Protein AF-A0A0F8ZGN7-F1 (afdb_monomer)

Secondary structure (DSSP, 8-state):
---HHHHIIIIIS---TT-TTS--SS-GGG--TTT-HHHHHHHHHHHHHS-HHHHHHHHHHHHHHHHHHHTT-S----TTTT--HHHHHHHHHHHH--

Foldseek 3Di:
DDDLLLLCCCQQVVQDPPNQPPPDPDHPVGRDLQQDVVNLVVSVVSLVVDDPQLVVQLVVQLVVVVCVVPPPDPPDDDSVVPPRSNSSSVSSSVSRDD

Nearest PDB structures (foldseek):
  8bqs-assembly1_CH  TM=3.992E-01  e=8.306E+00  Tetrahymena thermophila SB210

Mean predicted aligned error: 7.77 Å

Solvent-accessible surface area (backbone atoms only — not comparable to full-atom values): 5760 Å² total; per-residue (Å²): 131,81,56,67,49,58,45,31,39,40,60,55,68,61,44,55,99,75,50,84,85,61,97,54,101,63,53,80,94,70,60,40,22,54,79,33,55,72,49,18,48,52,51,56,60,48,41,73,72,46,60,70,69,38,36,52,46,23,54,51,41,46,51,48,54,52,38,73,76,60,52,91,60,88,80,72,71,59,81,78,81,68,70,47,20,42,54,49,38,51,23,45,32,64,32,48,57,132

Sequence (98 aa):
MDDLNERAALEVMGWSEDYKGKRHRVSQEDWDPLHNIAHAWLLVEEMRKKPRIKRHKFDQLLRTTYIAQNGDSPFYESFTTWLHPAAICRAAVSACEK

Radius of gyration: 13.96 Å; Cα contacts (8 Å, |Δi|>4): 94; chains: 1; bounding box: 33×30×38 Å

pLDDT: mean 78.83, std 16.08, range [44.03, 95.38]

InterPro domains:
  IPR028985 Bacillus phage protein-like [G3DSA:3.30.2120.10] (1-98)
  IPR041270 Phage ABA sandwich domain [PF18066] (9-93)

Structure (mmCIF, N/CA/C/O backbone):
data_AF-A0A0F8ZGN7-F1
#
_entry.id   AF-A0A0F8ZGN7-F1
#
loop_
_atom_site.group_PDB
_atom_site.id
_atom_site.type_symbol
_atom_site.label_atom_id
_atom_site.label_alt_id
_atom_site.label_comp_id
_atom_site.label_asym_id
_atom_site.label_entity_id
_atom_site.label_seq_id
_atom_site.pdbx_PDB_ins_code
_atom_site.Cartn_x
_atom_site.Cartn_y
_atom_site.Cartn_z
_atom_site.occupancy
_atom_site.B_iso_or_equiv
_atom_site.auth_seq_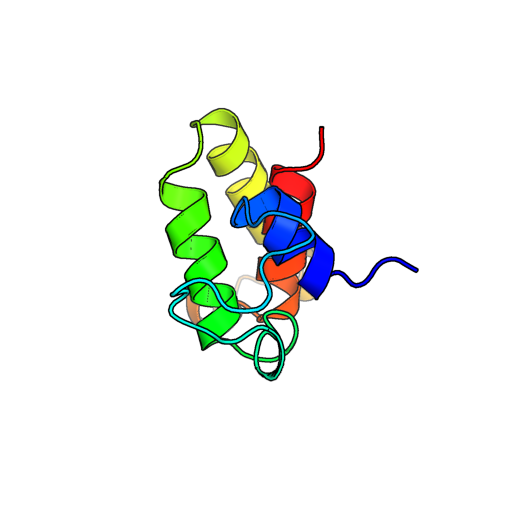id
_atom_site.auth_comp_id
_atom_site.auth_asym_id
_atom_site.auth_atom_id
_atom_site.pdbx_PDB_model_num
ATOM 1 N N . MET A 1 1 ? 8.553 -15.063 6.233 1.00 44.03 1 MET A N 1
ATOM 2 C CA . MET A 1 1 ? 8.448 -13.957 5.263 1.00 44.03 1 MET A CA 1
ATOM 3 C C . MET A 1 1 ? 6.976 -13.616 5.283 1.00 44.03 1 MET A C 1
ATOM 5 O O . MET A 1 1 ? 6.204 -14.444 4.824 1.00 44.03 1 MET A O 1
ATOM 9 N N . ASP A 1 2 ? 6.600 -12.548 5.984 1.00 55.25 2 ASP A N 1
ATOM 10 C CA . ASP A 1 2 ? 5.189 -12.237 6.246 1.00 55.25 2 ASP A CA 1
ATOM 11 C C . ASP A 1 2 ? 4.450 -12.030 4.924 1.00 55.25 2 ASP A C 1
ATOM 13 O O . ASP A 1 2 ? 4.976 -11.377 4.015 1.00 55.25 2 ASP A O 1
ATOM 17 N N . ASP A 1 3 ? 3.266 -12.629 4.803 1.00 84.31 3 ASP A N 1
ATOM 18 C CA . ASP A 1 3 ? 2.480 -12.569 3.579 1.00 84.31 3 ASP A CA 1
ATOM 19 C C . ASP A 1 3 ? 2.050 -11.114 3.331 1.00 84.31 3 ASP A C 1
ATOM 21 O O . ASP A 1 3 ? 1.329 -10.496 4.115 1.00 84.31 3 ASP A O 1
ATOM 25 N N . LEU A 1 4 ? 2.532 -10.528 2.234 1.00 88.62 4 LEU A N 1
ATOM 26 C CA . LEU A 1 4 ? 2.219 -9.155 1.828 1.00 88.62 4 LEU A CA 1
ATOM 27 C C . LEU A 1 4 ? 0.703 -8.939 1.677 1.00 88.62 4 LEU A C 1
ATOM 29 O O . LEU A 1 4 ? 0.227 -7.832 1.936 1.00 88.62 4 LEU A O 1
ATOM 33 N N . ASN A 1 5 ? -0.049 -9.984 1.313 1.00 89.44 5 ASN A N 1
ATOM 34 C CA . ASN A 1 5 ? -1.509 -9.944 1.255 1.00 89.44 5 ASN A CA 1
ATOM 35 C C . ASN A 1 5 ? -2.117 -9.785 2.657 1.00 89.44 5 ASN A C 1
ATOM 37 O O . ASN A 1 5 ? -3.004 -8.950 2.855 1.00 89.44 5 ASN A O 1
ATOM 41 N N . GLU A 1 6 ? -1.611 -10.530 3.641 1.00 87.81 6 GLU A N 1
ATOM 42 C CA . GLU A 1 6 ? -2.033 -10.437 5.042 1.00 87.81 6 GLU A CA 1
ATOM 43 C C . GLU A 1 6 ? -1.718 -9.055 5.620 1.00 87.81 6 GLU A C 1
ATOM 45 O O . GLU A 1 6 ? -2.586 -8.392 6.189 1.00 87.81 6 GLU A O 1
ATOM 50 N N . ARG A 1 7 ? -0.509 -8.547 5.370 1.00 90.56 7 ARG A N 1
ATOM 51 C CA . ARG A 1 7 ? -0.121 -7.193 5.781 1.00 90.56 7 ARG A CA 1
ATOM 52 C C . ARG A 1 7 ? -0.999 -6.118 5.150 1.00 90.56 7 ARG A C 1
ATOM 54 O O . ARG A 1 7 ? -1.377 -5.160 5.820 1.00 90.56 7 ARG A O 1
ATOM 61 N N . ALA A 1 8 ? -1.380 -6.273 3.883 1.00 91.56 8 ALA A N 1
ATOM 62 C CA . ALA A 1 8 ? -2.305 -5.353 3.229 1.00 91.56 8 ALA A CA 1
ATOM 63 C C . ALA A 1 8 ? -3.694 -5.360 3.895 1.00 91.56 8 ALA A C 1
ATOM 65 O O . ALA A 1 8 ? -4.284 -4.295 4.099 1.00 91.56 8 ALA A O 1
ATOM 66 N N . ALA A 1 9 ? -4.196 -6.528 4.299 1.00 89.44 9 ALA A N 1
ATOM 67 C CA . ALA A 1 9 ? -5.448 -6.636 5.044 1.00 89.44 9 ALA A CA 1
ATOM 68 C 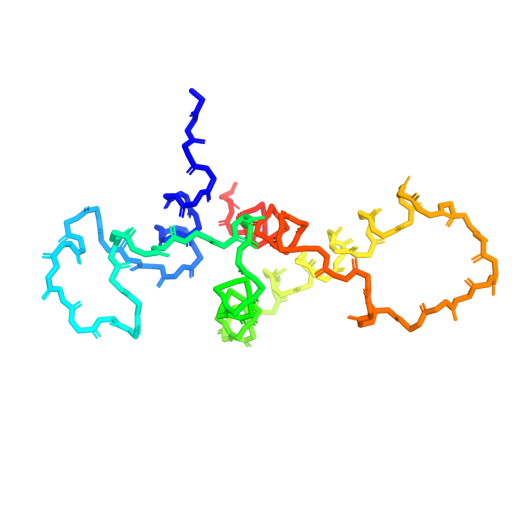C . ALA A 1 9 ? -5.370 -5.928 6.412 1.00 89.44 9 ALA A C 1
ATOM 70 O O . ALA A 1 9 ? -6.243 -5.128 6.756 1.00 89.44 9 ALA A O 1
ATOM 71 N N . LEU A 1 10 ? -4.306 -6.161 7.178 1.00 88.56 10 LEU A N 1
ATOM 72 C CA . LEU A 1 10 ? -4.168 -5.608 8.527 1.00 88.56 10 LEU A CA 1
ATOM 73 C C . LEU A 1 10 ? -3.826 -4.109 8.513 1.00 88.56 10 LEU A C 1
ATOM 75 O O . LEU A 1 10 ? -4.506 -3.294 9.137 1.00 88.56 10 LEU A O 1
ATOM 79 N N . GLU A 1 11 ? -2.783 -3.716 7.784 1.00 91.12 11 GLU A N 1
ATOM 80 C CA . GLU A 1 11 ? -2.183 -2.380 7.884 1.00 91.12 11 GLU A CA 1
ATOM 81 C C . GLU A 1 11 ? -2.885 -1.339 7.005 1.00 91.12 11 GLU A C 1
ATOM 83 O O . GLU A 1 11 ? -2.987 -0.164 7.380 1.00 91.12 11 GLU A O 1
ATOM 88 N N . VAL A 1 12 ? -3.377 -1.758 5.835 1.00 92.06 12 VAL A N 1
ATOM 89 C CA . VAL A 1 12 ? -4.045 -0.861 4.883 1.00 92.06 12 VAL A CA 1
ATOM 90 C C . VAL A 1 12 ? -5.548 -0.906 5.098 1.00 92.06 12 VAL A C 1
ATOM 92 O O . VAL A 1 12 ? -6.158 0.138 5.346 1.00 92.06 12 VAL A O 1
ATOM 95 N N . MET A 1 13 ? -6.149 -2.097 5.063 1.00 89.50 13 MET A N 1
ATOM 96 C CA . MET A 1 13 ? -7.601 -2.241 5.197 1.00 89.50 13 MET A CA 1
ATOM 97 C C . MET A 1 13 ? -8.088 -2.113 6.646 1.00 89.50 13 MET A C 1
ATOM 99 O O . MET A 1 13 ? -9.265 -1.826 6.865 1.00 89.50 13 MET A O 1
ATOM 103 N N . GLY A 1 14 ? -7.196 -2.255 7.634 1.00 86.69 14 GLY A N 1
ATOM 104 C CA . GLY A 1 14 ? -7.553 -2.174 9.052 1.00 86.69 14 GLY A CA 1
ATOM 105 C C . GLY A 1 14 ? -8.398 -3.358 9.518 1.00 86.69 14 GLY A C 1
ATOM 106 O O . GLY A 1 14 ? -9.204 -3.210 10.438 1.00 86.69 14 GLY A O 1
ATOM 107 N N . TRP A 1 15 ? -8.287 -4.505 8.846 1.00 86.06 15 TRP A N 1
ATOM 108 C CA . TRP A 1 15 ? -8.979 -5.722 9.251 1.00 86.06 15 TRP A CA 1
ATOM 109 C C . TRP A 1 15 ? -8.346 -6.254 10.546 1.00 86.06 15 TRP A C 1
ATOM 111 O O . TRP A 1 15 ? -7.144 -6.122 10.758 1.00 86.06 15 TRP A O 1
ATOM 121 N N . SER A 1 16 ? -9.158 -6.789 11.459 1.00 73.56 16 SER A N 1
ATOM 122 C CA . SER A 1 16 ? -8.650 -7.438 12.680 1.00 73.56 16 SER A CA 1
ATOM 123 C C . SER A 1 16 ? -7.968 -8.748 12.320 1.00 73.56 16 SER A C 1
ATOM 125 O O . SER A 1 16 ? -8.472 -9.384 11.415 1.00 73.56 16 SER A O 1
ATOM 127 N N . GLU A 1 17 ? -6.972 -9.234 13.063 1.00 65.62 17 GLU A N 1
ATOM 128 C CA . GLU A 1 17 ? -6.370 -10.568 12.829 1.00 65.62 17 GLU A CA 1
ATOM 129 C C . GLU A 1 17 ? -7.426 -11.698 12.730 1.00 65.62 17 GLU A C 1
ATOM 131 O O . GLU A 1 17 ? -7.300 -12.599 11.906 1.00 65.62 17 GLU A O 1
ATOM 136 N N . ASP A 1 18 ? -8.553 -11.555 13.442 1.00 60.25 18 ASP A N 1
ATOM 137 C CA . ASP A 1 18 ? -9.724 -12.447 13.394 1.00 60.25 18 ASP A CA 1
ATOM 138 C C . ASP A 1 18 ? -10.795 -12.068 12.341 1.00 60.25 18 ASP A C 1
ATOM 140 O O . ASP A 1 18 ? -11.987 -12.309 12.536 1.00 60.25 18 ASP A O 1
ATOM 144 N N . TYR A 1 19 ? -10.445 -11.441 11.211 1.00 62.62 19 TYR A N 1
ATOM 145 C CA . TYR A 1 19 ? -11.439 -10.980 10.217 1.00 62.62 19 TYR A CA 1
ATOM 146 C C . TYR A 1 19 ? -12.190 -12.103 9.469 1.00 62.62 19 TYR A C 1
ATOM 148 O O . TYR A 1 19 ? -13.051 -11.817 8.627 1.00 62.62 19 TYR A O 1
ATOM 156 N N . LYS A 1 20 ? -11.934 -13.372 9.819 1.00 48.25 20 LYS A N 1
ATOM 157 C CA . LYS A 1 20 ? -12.682 -14.558 9.385 1.00 48.25 20 LYS A CA 1
ATOM 158 C C . LYS A 1 20 ? -14.175 -14.399 9.694 1.00 48.25 20 LYS A C 1
ATOM 160 O O . LYS A 1 20 ? -14.628 -14.599 10.816 1.00 48.25 20 LYS A O 1
ATOM 165 N N . GLY A 1 21 ? -14.957 -14.044 8.675 1.00 47.16 21 GLY A N 1
ATOM 166 C CA . GLY A 1 21 ? -16.422 -14.105 8.713 1.00 47.16 21 GLY A CA 1
ATOM 167 C C . GLY A 1 21 ? -17.168 -12.781 8.907 1.00 47.16 21 GLY A C 1
ATOM 168 O O . GLY A 1 21 ? -18.400 -12.792 8.932 1.00 47.16 21 GLY A O 1
ATOM 169 N N . LYS A 1 22 ? -16.495 -11.626 8.995 1.00 47.19 22 LYS A N 1
ATOM 170 C CA . LYS A 1 22 ? -17.197 -10.328 8.926 1.00 47.19 22 LYS A CA 1
ATOM 171 C C . LYS A 1 22 ? -17.410 -9.919 7.468 1.00 47.19 22 LYS A C 1
ATOM 173 O O . LYS A 1 22 ? -16.581 -10.208 6.616 1.00 47.19 22 LYS A O 1
ATOM 178 N N . ARG A 1 23 ? -18.550 -9.269 7.186 1.00 49.38 23 ARG A N 1
ATOM 179 C CA . ARG A 1 23 ? -19.006 -8.800 5.859 1.00 49.38 23 ARG A CA 1
ATOM 180 C C . ARG A 1 23 ? -18.010 -7.825 5.210 1.00 49.38 23 ARG A C 1
ATOM 182 O O . ARG A 1 23 ? -18.253 -6.621 5.158 1.00 49.38 23 ARG A O 1
ATOM 189 N N . HIS A 1 24 ? -16.903 -8.340 4.705 1.00 57.78 24 HIS A N 1
ATOM 190 C CA . HIS A 1 24 ? -15.998 -7.633 3.816 1.00 57.78 24 HIS A CA 1
ATOM 191 C C . HIS A 1 24 ? -16.379 -7.977 2.373 1.00 57.78 24 HIS A C 1
ATOM 193 O O . HIS A 1 24 ? -16.899 -9.055 2.096 1.00 57.78 24 HIS A O 1
ATOM 199 N N . ARG A 1 25 ? -16.184 -7.032 1.445 1.00 57.72 25 ARG A N 1
ATOM 200 C CA . ARG A 1 25 ? -16.522 -7.213 0.018 1.00 57.72 25 ARG A CA 1
ATOM 201 C C . ARG A 1 25 ? -15.782 -8.388 -0.639 1.00 57.72 25 ARG A C 1
ATOM 203 O O . ARG A 1 25 ? -16.207 -8.824 -1.700 1.00 57.72 25 ARG A O 1
ATOM 210 N N . VAL A 1 26 ? -14.699 -8.856 -0.024 1.00 60.38 26 VAL A N 1
ATOM 211 C CA . VAL A 1 26 ? -13.856 -9.965 -0.473 1.00 60.38 26 VAL A CA 1
ATOM 212 C C . VAL A 1 26 ? -13.652 -10.893 0.723 1.00 60.38 26 VAL A C 1
ATOM 214 O O . VAL A 1 26 ? -13.402 -10.407 1.830 1.00 60.38 26 VAL A O 1
ATOM 217 N N . SER A 1 27 ? -13.821 -12.200 0.519 1.00 64.06 27 SER A N 1
ATOM 218 C CA . SER A 1 27 ? -13.546 -13.208 1.546 1.00 64.06 27 SER A CA 1
ATOM 219 C C . SER A 1 27 ? -12.029 -13.335 1.764 1.00 64.06 27 SER A C 1
ATOM 221 O O . SER A 1 27 ? -11.249 -13.026 0.865 1.00 64.06 27 SER A O 1
ATOM 223 N N . GLN A 1 28 ? -11.583 -13.786 2.942 1.00 61.66 28 GLN A N 1
ATOM 224 C CA . GLN A 1 28 ? -10.152 -14.028 3.184 1.00 61.66 28 GLN A CA 1
ATOM 225 C C . GLN A 1 28 ? -9.571 -15.080 2.228 1.00 61.66 28 GLN A C 1
ATOM 227 O O . GLN A 1 28 ? -8.421 -14.955 1.825 1.00 61.66 28 GLN A O 1
ATOM 232 N N . GLU A 1 29 ? -10.363 -16.090 1.862 1.00 63.91 29 GLU A N 1
ATOM 233 C CA . GLU A 1 29 ? -9.942 -17.174 0.963 1.00 63.91 29 GLU A CA 1
ATOM 234 C C . GLU A 1 29 ? -9.669 -16.668 -0.462 1.00 63.91 29 GLU A C 1
ATOM 236 O O . GLU A 1 29 ? -8.859 -17.257 -1.172 1.00 63.91 29 GLU A O 1
ATOM 241 N N . ASP A 1 30 ? -10.268 -15.534 -0.839 1.00 77.81 30 ASP A N 1
ATOM 242 C CA . ASP A 1 30 ? -10.093 -14.906 -2.149 1.00 77.81 30 ASP A CA 1
ATOM 243 C C . ASP A 1 30 ? -9.122 -13.711 -2.126 1.00 77.81 30 ASP A C 1
ATOM 245 O O . ASP A 1 30 ? -8.774 -13.172 -3.179 1.00 77.81 30 ASP A O 1
ATOM 249 N N . TRP A 1 31 ? -8.699 -13.235 -0.950 1.00 87.25 31 TRP A N 1
ATOM 250 C CA . TRP A 1 31 ? -7.927 -11.997 -0.831 1.00 87.25 31 TRP A CA 1
ATOM 251 C C . TRP A 1 31 ? -6.492 -12.149 -1.350 1.00 87.25 31 TRP A C 1
ATOM 253 O O . TRP A 1 31 ? -5.587 -12.593 -0.649 1.00 87.25 31 TRP A O 1
ATOM 263 N N . ASP A 1 32 ? -6.289 -11.708 -2.589 1.00 90.00 32 ASP A N 1
ATOM 264 C CA . ASP A 1 32 ? -4.985 -11.749 -3.260 1.00 90.00 32 ASP A CA 1
ATOM 265 C C . ASP A 1 32 ? -4.645 -10.455 -4.034 1.00 90.00 32 ASP A C 1
ATOM 267 O O . ASP A 1 32 ? -4.657 -10.435 -5.267 1.00 90.00 32 ASP A O 1
ATOM 271 N N . PRO A 1 33 ? -4.372 -9.326 -3.355 1.00 90.38 33 PRO A N 1
ATOM 272 C CA . PRO A 1 33 ? -4.001 -8.062 -4.000 1.00 90.38 33 PRO A CA 1
ATOM 273 C C . PRO A 1 33 ? -2.641 -8.091 -4.715 1.00 90.38 33 PRO A C 1
ATOM 275 O O . PRO A 1 33 ? -2.360 -7.187 -5.502 1.00 90.38 33 PRO A O 1
ATOM 278 N N . LEU A 1 34 ? -1.789 -9.092 -4.476 1.00 90.25 34 LEU A N 1
ATOM 279 C CA . LEU A 1 34 ? -0.518 -9.241 -5.192 1.00 90.25 34 LEU A CA 1
ATOM 280 C C . LEU A 1 34 ? -0.698 -9.660 -6.656 1.00 90.25 34 LEU A C 1
ATOM 282 O O . LEU A 1 34 ? 0.105 -9.241 -7.498 1.00 90.25 34 LEU A O 1
ATOM 286 N N . HIS A 1 35 ? -1.741 -10.435 -6.964 1.00 88.94 35 HIS A N 1
ATOM 287 C CA . HIS A 1 35 ? -1.981 -10.967 -8.311 1.00 88.94 35 HIS A CA 1
ATOM 288 C C . HIS A 1 35 ? -3.329 -10.535 -8.903 1.00 88.94 35 HIS A C 1
ATOM 290 O O . HIS A 1 35 ? -3.476 -10.501 -10.124 1.00 88.94 35 HIS A O 1
ATOM 296 N N . ASN A 1 36 ? -4.301 -10.139 -8.076 1.00 89.00 36 ASN A N 1
ATOM 297 C CA . ASN A 1 36 ? -5.613 -9.691 -8.529 1.00 89.00 36 ASN A CA 1
ATOM 298 C C . ASN A 1 36 ? -5.717 -8.158 -8.537 1.00 89.00 36 ASN A C 1
ATOM 300 O O . ASN A 1 36 ? -5.738 -7.496 -7.495 1.00 89.00 36 ASN A O 1
ATOM 304 N N . ILE A 1 37 ? -5.853 -7.584 -9.735 1.00 88.62 37 ILE A N 1
ATOM 305 C CA . ILE A 1 37 ? -5.950 -6.132 -9.927 1.00 88.62 37 ILE A CA 1
ATOM 306 C C . ILE A 1 37 ? -7.178 -5.516 -9.247 1.00 88.62 37 ILE A C 1
ATOM 308 O O . ILE A 1 37 ? -7.091 -4.398 -8.748 1.00 88.62 37 ILE A O 1
ATOM 312 N N . ALA A 1 38 ? -8.304 -6.231 -9.164 1.00 88.62 38 ALA A N 1
ATOM 313 C CA . ALA A 1 38 ? -9.497 -5.727 -8.489 1.00 88.62 38 ALA A CA 1
ATOM 314 C C . ALA A 1 38 ? -9.251 -5.568 -6.980 1.00 88.62 38 ALA A C 1
ATOM 316 O O . ALA A 1 38 ? -9.652 -4.568 -6.387 1.00 88.62 38 ALA A O 1
ATOM 317 N N . HIS A 1 39 ? -8.526 -6.508 -6.370 1.00 90.56 39 HIS A N 1
ATOM 318 C CA . HIS A 1 39 ? -8.146 -6.439 -4.958 1.00 90.56 39 HIS A CA 1
ATOM 319 C C . HIS A 1 39 ? -7.106 -5.345 -4.705 1.00 90.56 39 HIS A C 1
ATOM 321 O O . HIS A 1 39 ? -7.233 -4.583 -3.748 1.00 90.56 39 HIS A O 1
ATOM 327 N N . ALA A 1 40 ? -6.138 -5.184 -5.609 1.00 91.06 40 ALA 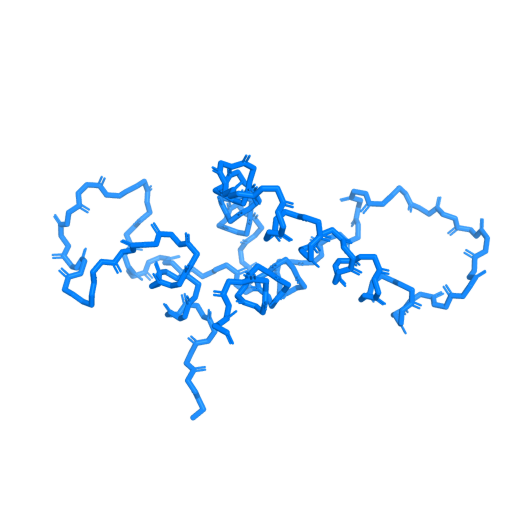A N 1
ATOM 328 C CA . ALA A 1 40 ? -5.207 -4.063 -5.555 1.00 91.06 40 ALA A CA 1
ATOM 329 C C . ALA A 1 40 ? -5.923 -2.703 -5.664 1.00 91.06 40 ALA A C 1
ATOM 331 O O . ALA A 1 40 ? -5.595 -1.772 -4.930 1.00 91.06 40 ALA A O 1
ATOM 332 N N . TRP A 1 41 ? -6.950 -2.577 -6.511 1.00 90.69 41 TRP A N 1
ATOM 333 C CA . TRP A 1 41 ? -7.747 -1.348 -6.598 1.00 90.69 41 TRP A CA 1
ATOM 334 C C . TRP A 1 41 ? -8.481 -1.013 -5.298 1.00 90.69 41 TRP A C 1
ATOM 336 O O . TRP A 1 41 ? -8.570 0.167 -4.956 1.00 90.69 41 TRP A O 1
ATOM 346 N N . LEU A 1 42 ? -8.926 -2.011 -4.528 1.00 91.62 42 LEU A N 1
ATOM 347 C CA . LEU A 1 42 ? -9.493 -1.770 -3.195 1.00 91.62 42 LEU A CA 1
ATOM 348 C C . LEU A 1 42 ? -8.473 -1.106 -2.257 1.00 91.62 42 LEU A C 1
ATOM 350 O O . LEU A 1 42 ? -8.842 -0.212 -1.496 1.00 91.62 42 LEU A O 1
ATOM 354 N N . LEU A 1 43 ? -7.187 -1.463 -2.358 1.00 92.38 43 LEU A N 1
ATOM 355 C CA . LEU A 1 43 ? -6.123 -0.786 -1.608 1.00 92.38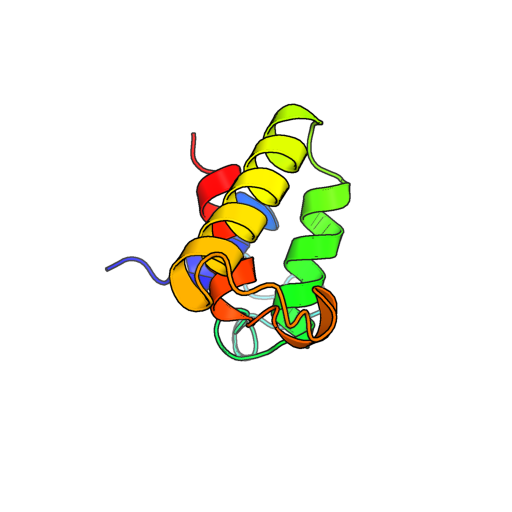 43 LEU A CA 1
ATOM 356 C C . LEU A 1 43 ? -5.975 0.674 -2.034 1.00 92.38 43 LEU A C 1
ATOM 358 O O . LEU A 1 43 ? -5.835 1.546 -1.180 1.00 92.38 43 LEU A O 1
ATOM 362 N N . VAL A 1 44 ? -6.055 0.970 -3.334 1.00 91.94 44 VAL A N 1
ATOM 363 C CA . VAL A 1 44 ? -6.012 2.355 -3.834 1.00 91.94 44 VAL A CA 1
ATOM 364 C C . VAL A 1 44 ? -7.184 3.169 -3.284 1.00 91.94 44 VAL A C 1
ATOM 366 O O . VAL A 1 44 ? -6.996 4.294 -2.814 1.00 91.94 44 VAL A O 1
ATOM 369 N N . GLU A 1 45 ? -8.397 2.613 -3.320 1.00 92.25 45 GLU A N 1
ATOM 370 C CA . GLU A 1 45 ? -9.584 3.261 -2.758 1.00 92.25 45 GLU A CA 1
ATOM 371 C C . GLU A 1 45 ? -9.438 3.523 -1.2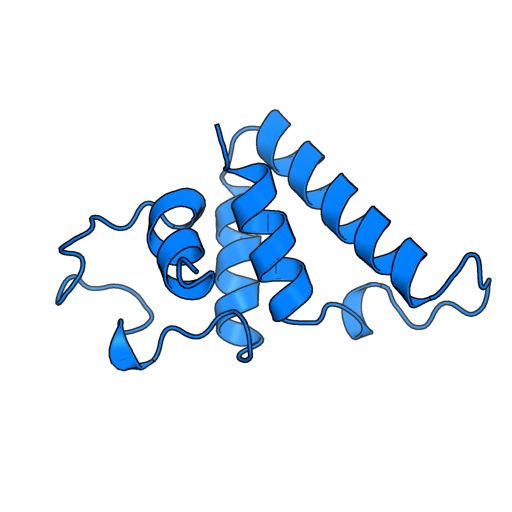60 1.00 92.25 45 GLU A C 1
ATOM 373 O 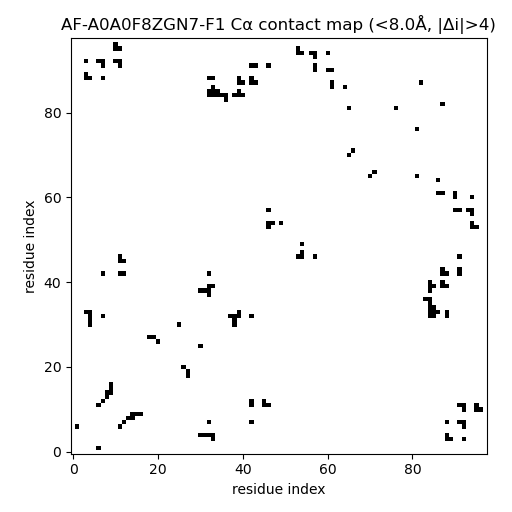O . GLU A 1 45 ? -9.798 4.600 -0.779 1.00 92.25 45 GLU A O 1
ATOM 378 N N . GLU A 1 46 ? -8.880 2.570 -0.520 1.00 93.94 46 GLU A N 1
ATOM 379 C CA . GLU A 1 46 ? -8.682 2.714 0.915 1.00 93.94 46 GLU A CA 1
ATOM 380 C C . GLU A 1 46 ? -7.586 3.735 1.241 1.00 93.94 46 GLU A C 1
ATOM 382 O O . GLU A 1 46 ? -7.767 4.587 2.115 1.00 93.94 46 GLU A O 1
ATOM 387 N N . MET A 1 47 ? -6.495 3.752 0.471 1.00 93.94 47 MET A N 1
ATOM 388 C CA . MET A 1 47 ? -5.446 4.764 0.581 1.00 93.94 47 MET A CA 1
ATOM 389 C C . MET A 1 47 ? -5.997 6.178 0.387 1.00 93.94 47 MET A C 1
A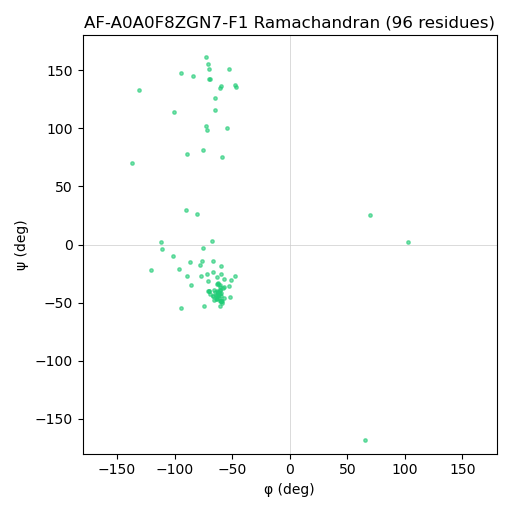TOM 391 O O . MET A 1 47 ? -5.606 7.079 1.129 1.00 93.94 47 MET A O 1
ATOM 395 N N . ARG A 1 48 ? -6.972 6.394 -0.510 1.00 91.69 48 ARG A N 1
ATOM 396 C CA . ARG A 1 48 ? -7.616 7.714 -0.703 1.00 91.69 48 ARG A CA 1
ATOM 397 C C . ARG A 1 48 ? -8.303 8.251 0.555 1.00 91.69 48 ARG A C 1
ATOM 399 O O . ARG A 1 48 ? -8.413 9.473 0.688 1.00 91.69 48 ARG A O 1
ATOM 406 N N . LYS A 1 49 ? -8.716 7.368 1.470 1.00 92.62 49 LYS A N 1
ATOM 407 C CA . LYS A 1 49 ? -9.341 7.714 2.756 1.00 92.62 49 LYS A CA 1
ATOM 408 C C . LYS A 1 49 ? -8.317 7.963 3.869 1.00 92.62 49 LYS A C 1
ATOM 410 O O . LYS A 1 49 ? -8.667 8.535 4.898 1.00 92.62 49 LYS A O 1
ATOM 415 N N . LYS A 1 50 ? -7.053 7.556 3.692 1.00 92.44 50 LYS A N 1
ATOM 416 C CA . LYS A 1 50 ? -5.995 7.727 4.702 1.00 92.44 50 LYS A CA 1
ATOM 417 C C . LYS A 1 50 ? -5.542 9.196 4.829 1.00 92.44 50 LYS A C 1
ATOM 419 O O . LYS A 1 50 ? -5.730 10.001 3.908 1.00 92.44 50 LYS A O 1
ATOM 424 N N . PRO A 1 51 ? -4.882 9.566 5.948 1.00 95.38 51 PRO A N 1
ATOM 425 C CA . PRO A 1 51 ? -4.306 10.897 6.126 1.00 95.38 51 PRO A CA 1
ATOM 426 C C . PRO A 1 51 ? -3.391 11.313 4.968 1.00 95.38 51 PRO A C 1
ATOM 428 O O . PRO A 1 51 ? -2.735 10.480 4.338 1.00 95.38 51 PRO A O 1
ATOM 431 N N . ARG A 1 52 ? -3.307 12.626 4.707 1.00 93.19 52 ARG A N 1
ATOM 432 C CA . ARG A 1 52 ? -2.549 13.194 3.573 1.00 93.19 52 ARG A CA 1
ATOM 433 C C . ARG A 1 52 ? -1.093 12.716 3.519 1.00 93.19 52 ARG A C 1
ATOM 435 O O . ARG A 1 52 ? -0.595 12.477 2.428 1.00 93.19 52 ARG A O 1
ATOM 442 N N . ILE A 1 53 ? -0.446 12.529 4.671 1.00 94.19 53 ILE A N 1
ATOM 443 C CA . ILE A 1 53 ? 0.945 12.062 4.741 1.00 94.19 53 ILE A CA 1
ATOM 444 C C . ILE A 1 53 ? 1.123 10.642 4.180 1.00 94.19 53 ILE A C 1
ATOM 446 O O . ILE A 1 53 ? 2.026 10.414 3.381 1.00 94.19 53 ILE A O 1
ATOM 450 N N . LYS A 1 54 ? 0.213 9.713 4.507 1.00 92.69 54 LYS A N 1
ATOM 451 C CA . LYS A 1 54 ? 0.251 8.332 3.999 1.00 92.69 54 LYS A CA 1
ATOM 452 C C . LYS A 1 54 ? -0.075 8.279 2.508 1.00 92.69 54 LYS A C 1
ATOM 454 O O . LYS A 1 54 ? 0.592 7.571 1.766 1.00 92.69 54 LYS A O 1
ATOM 459 N N . ARG A 1 55 ? -1.047 9.083 2.057 1.00 92.31 55 ARG A N 1
ATOM 460 C CA . ARG A 1 55 ? -1.366 9.233 0.625 1.00 92.31 55 ARG A CA 1
ATOM 461 C C . ARG A 1 55 ? -0.171 9.726 -0.178 1.00 92.31 55 ARG A C 1
ATOM 463 O O . ARG A 1 55 ? 0.194 9.109 -1.166 1.00 92.31 55 ARG A O 1
ATOM 470 N N . HIS A 1 56 ? 0.484 10.783 0.297 1.00 91.56 56 HIS A N 1
ATOM 471 C CA . HIS A 1 56 ? 1.653 11.325 -0.385 1.00 91.56 56 HIS A CA 1
ATOM 472 C C . HIS A 1 56 ? 2.802 10.311 -0.460 1.00 91.56 56 HIS A C 1
ATOM 474 O O . HIS A 1 56 ? 3.405 10.152 -1.518 1.00 91.56 56 HIS A O 1
ATOM 480 N N . LYS A 1 57 ? 3.069 9.587 0.638 1.00 92.62 57 LYS A N 1
ATOM 481 C CA . LYS A 1 57 ? 4.073 8.513 0.670 1.00 92.62 57 LYS A CA 1
ATOM 482 C C . LYS A 1 57 ? 3.741 7.406 -0.338 1.00 92.62 57 LYS A C 1
ATOM 484 O O . LYS A 1 57 ? 4.618 6.974 -1.075 1.00 92.62 57 LYS A O 1
ATOM 489 N N . PHE A 1 58 ? 2.478 6.991 -0.415 1.00 93.31 58 PHE A N 1
ATOM 490 C CA . PHE A 1 58 ? 2.008 6.003 -1.389 1.00 93.31 58 PHE A CA 1
ATOM 491 C C . PHE A 1 58 ? 2.223 6.447 -2.841 1.00 93.31 58 PHE A C 1
ATOM 493 O O . PHE A 1 58 ? 2.807 5.699 -3.623 1.00 93.31 58 PHE A O 1
ATOM 500 N N . ASP A 1 59 ? 1.837 7.678 -3.184 1.00 89.50 59 ASP A N 1
ATOM 501 C CA . ASP A 1 59 ? 2.011 8.219 -4.538 1.00 89.50 59 ASP A CA 1
ATOM 502 C C . ASP A 1 59 ? 3.497 8.303 -4.931 1.00 89.50 59 ASP A C 1
ATOM 504 O O . ASP A 1 59 ? 3.875 7.968 -6.056 1.00 89.50 59 ASP A O 1
ATOM 508 N N . GLN A 1 60 ? 4.362 8.711 -3.993 1.00 88.44 60 GLN A N 1
ATOM 509 C CA . GLN A 1 60 ? 5.812 8.730 -4.200 1.00 88.44 60 GLN A CA 1
ATOM 510 C C . GLN A 1 60 ? 6.374 7.326 -4.454 1.00 88.44 60 GLN A C 1
ATOM 512 O O . GLN A 1 60 ? 7.191 7.150 -5.360 1.00 88.44 60 GLN A O 1
ATOM 517 N N . LEU A 1 61 ? 5.934 6.330 -3.679 1.00 89.31 61 LEU A N 1
ATOM 518 C CA . LEU A 1 61 ? 6.375 4.943 -3.827 1.00 89.31 61 LEU A CA 1
ATOM 519 C C . LEU A 1 61 ? 5.952 4.368 -5.180 1.00 89.31 61 LEU A C 1
ATOM 521 O O . LEU A 1 61 ? 6.802 3.845 -5.895 1.00 89.31 61 LEU A O 1
ATOM 525 N N . LEU A 1 62 ? 4.690 4.553 -5.583 1.00 87.12 62 LEU A N 1
ATOM 526 C CA . LEU A 1 62 ? 4.209 4.135 -6.904 1.00 87.12 62 LEU A CA 1
ATOM 527 C C . LEU A 1 62 ? 5.022 4.763 -8.038 1.00 87.12 62 LEU A C 1
ATOM 529 O O . LEU A 1 62 ? 5.449 4.068 -8.960 1.00 87.12 62 LEU A O 1
ATOM 533 N N . ARG A 1 63 ? 5.284 6.072 -7.952 1.00 82.69 63 ARG A N 1
ATOM 534 C CA . ARG A 1 63 ? 6.096 6.781 -8.946 1.00 82.69 63 ARG A CA 1
ATOM 535 C C . ARG A 1 63 ? 7.526 6.244 -9.000 1.00 82.69 63 ARG A C 1
ATOM 537 O O . ARG A 1 63 ? 8.077 6.089 -10.083 1.00 82.69 63 ARG A O 1
ATOM 544 N N . THR A 1 64 ? 8.115 5.944 -7.847 1.00 82.62 64 THR A N 1
ATOM 545 C CA . THR A 1 64 ? 9.481 5.410 -7.757 1.00 82.62 64 THR A CA 1
ATOM 546 C C . THR A 1 64 ? 9.564 4.016 -8.367 1.00 82.62 64 THR A C 1
ATOM 548 O O . THR A 1 64 ? 10.470 3.748 -9.150 1.00 82.62 64 THR A O 1
ATOM 551 N N . THR A 1 65 ? 8.599 3.142 -8.067 1.00 79.06 65 THR A N 1
ATOM 552 C CA . THR A 1 65 ? 8.516 1.804 -8.666 1.00 79.06 65 THR A CA 1
ATOM 553 C C . THR A 1 65 ? 8.360 1.883 -10.184 1.00 79.06 65 THR A C 1
ATOM 555 O O . THR A 1 65 ? 9.059 1.173 -10.901 1.00 79.06 65 THR A O 1
ATOM 558 N N . TYR A 1 66 ? 7.523 2.799 -10.676 1.00 73.62 66 TYR A N 1
ATOM 559 C CA . TYR A 1 66 ? 7.359 3.038 -12.109 1.00 73.62 66 TYR A CA 1
ATOM 560 C C . TYR A 1 66 ? 8.672 3.463 -12.791 1.00 73.62 66 TYR A C 1
ATOM 562 O O . TYR A 1 66 ? 9.048 2.876 -13.804 1.00 73.62 66 TYR A O 1
ATOM 570 N N . ILE A 1 67 ? 9.394 4.435 -12.216 1.00 73.44 67 ILE A N 1
ATOM 571 C CA . ILE A 1 67 ? 10.683 4.914 -12.748 1.00 73.44 67 ILE A CA 1
ATOM 572 C C . ILE A 1 67 ? 11.732 3.795 -12.719 1.00 73.44 67 ILE A C 1
ATOM 574 O O . ILE A 1 67 ? 12.451 3.593 -13.692 1.00 73.44 67 ILE A O 1
ATOM 578 N N . ALA A 1 68 ? 11.814 3.035 -11.623 1.00 72.81 68 ALA A N 1
ATOM 579 C CA . ALA A 1 68 ? 12.805 1.971 -11.474 1.00 72.81 68 ALA A CA 1
ATOM 580 C C . ALA A 1 68 ? 12.635 0.846 -12.506 1.00 72.81 68 ALA A C 1
ATOM 582 O O . ALA A 1 68 ? 13.624 0.254 -12.930 1.00 72.81 68 ALA A O 1
ATOM 583 N N . GLN A 1 69 ? 11.396 0.539 -12.901 1.00 68.38 69 GLN A N 1
ATOM 584 C CA . GLN A 1 69 ? 11.119 -0.563 -13.820 1.00 68.38 69 GLN A CA 1
ATOM 585 C C . GLN A 1 69 ? 11.153 -0.154 -15.300 1.00 68.38 69 GLN A C 1
ATOM 587 O O . GLN A 1 69 ? 11.477 -0.993 -16.136 1.00 68.38 69 GLN A O 1
ATOM 592 N N . ASN A 1 70 ? 10.866 1.111 -15.625 1.00 64.81 70 ASN A N 1
ATOM 593 C CA . ASN A 1 70 ? 10.800 1.596 -17.013 1.00 64.81 70 ASN A CA 1
ATOM 594 C C . ASN A 1 70 ? 11.933 2.568 -17.402 1.00 64.81 70 ASN A C 1
ATOM 596 O O . ASN A 1 70 ? 12.030 2.972 -18.562 1.00 64.81 70 ASN A O 1
ATOM 600 N N . GLY A 1 71 ? 12.802 2.939 -16.456 1.00 62.62 71 GLY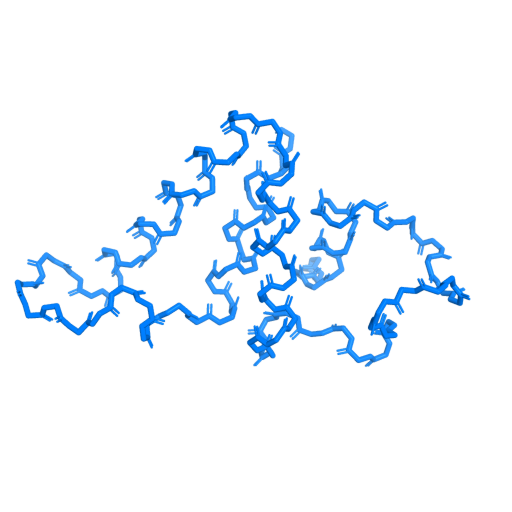 A N 1
ATOM 601 C CA . GLY A 1 71 ? 13.820 3.974 -16.646 1.00 62.62 71 GLY A CA 1
ATOM 602 C C . GLY A 1 71 ? 13.220 5.372 -16.860 1.00 62.62 71 GLY A C 1
ATOM 603 O O . GLY A 1 71 ? 12.022 5.589 -16.693 1.00 62.62 71 GLY A O 1
ATOM 604 N N . ASP A 1 72 ? 14.057 6.324 -17.282 1.00 60.31 72 ASP A N 1
ATOM 605 C CA . ASP A 1 72 ? 13.656 7.690 -17.681 1.00 60.31 72 ASP A CA 1
ATOM 606 C C . ASP A 1 72 ? 13.097 7.747 -19.124 1.00 60.31 72 ASP A C 1
ATOM 608 O O . ASP A 1 72 ? 13.188 8.763 -19.817 1.00 60.31 72 ASP A O 1
ATOM 612 N N . SER A 1 73 ? 12.549 6.634 -19.626 1.00 52.09 73 SER A N 1
ATOM 613 C CA . SER A 1 73 ? 12.124 6.531 -21.022 1.00 52.09 73 SER A CA 1
ATOM 614 C C . SER A 1 73 ? 10.961 7.494 -21.327 1.00 52.09 73 SER A C 1
ATOM 616 O O . SER A 1 73 ? 9.925 7.439 -20.661 1.00 52.09 73 SER A O 1
ATOM 618 N N . PRO A 1 74 ? 11.080 8.357 -22.354 1.00 53.94 74 PRO A N 1
ATOM 619 C CA . PRO A 1 74 ? 10.060 9.345 -22.711 1.00 53.94 74 PRO A CA 1
ATOM 620 C C . PRO A 1 74 ? 8.842 8.740 -23.432 1.00 53.94 74 PRO A C 1
ATOM 622 O O . PRO A 1 74 ? 7.893 9.460 -23.744 1.00 53.94 74 PRO A O 1
ATOM 625 N N . PHE A 1 75 ? 8.847 7.434 -23.714 1.00 53.16 75 PHE A N 1
ATOM 626 C CA . PHE A 1 75 ? 7.751 6.731 -24.382 1.00 53.16 75 PHE A CA 1
ATOM 627 C C . PHE A 1 75 ? 6.748 6.221 -23.343 1.00 53.16 75 PHE A C 1
ATOM 629 O O . PHE A 1 75 ? 6.747 5.058 -22.952 1.00 53.16 75 PHE A O 1
ATOM 636 N N . TYR A 1 76 ? 5.920 7.143 -22.860 1.00 53.41 76 TYR A N 1
ATOM 637 C CA . TYR A 1 76 ? 4.853 6.878 -21.902 1.00 53.41 76 TYR A CA 1
ATOM 638 C C . TYR A 1 76 ? 3.6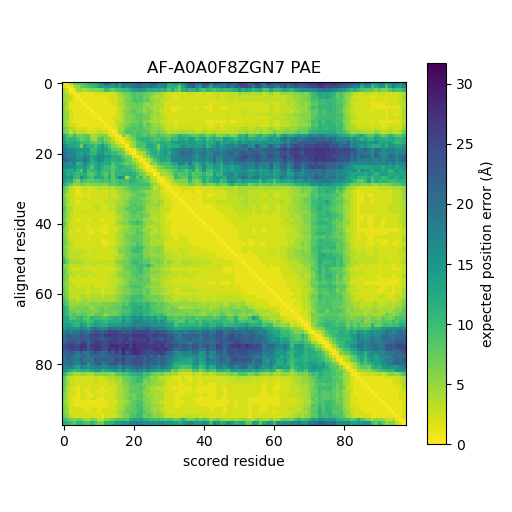88 6.135 -22.576 1.00 53.41 76 TYR A C 1
ATOM 640 O O . TYR A 1 76 ? 2.838 6.758 -23.212 1.00 53.41 76 TYR A O 1
ATOM 648 N N . GLU A 1 77 ? 3.578 4.822 -22.377 1.00 48.16 77 GLU A N 1
ATOM 649 C CA . GLU A 1 77 ? 2.242 4.228 -22.264 1.00 48.16 77 GLU A CA 1
ATOM 650 C C . GLU A 1 77 ? 1.628 4.699 -20.941 1.00 48.16 77 GLU A C 1
ATOM 652 O O . GLU A 1 77 ? 2.334 4.892 -19.952 1.00 48.16 77 GLU A O 1
ATOM 657 N N . SER A 1 78 ? 0.322 4.976 -20.933 1.00 53.03 78 SER A N 1
ATOM 658 C CA . SER A 1 78 ? -0.348 5.676 -19.831 1.00 53.03 78 SER A CA 1
ATOM 659 C C . SER A 1 78 ? 0.038 5.115 -18.451 1.00 53.03 78 SER A C 1
ATOM 661 O O . SER A 1 78 ? 0.043 3.905 -18.245 1.00 53.03 78 SER A O 1
ATOM 663 N N . PHE A 1 79 ? 0.317 5.986 -17.477 1.00 50.75 79 PHE A N 1
ATOM 664 C CA . PHE A 1 79 ? 0.654 5.610 -16.091 1.00 50.75 79 PHE A CA 1
ATOM 665 C C . PHE A 1 79 ? -0.321 4.572 -15.484 1.00 50.75 79 PHE A C 1
ATOM 667 O O . PHE A 1 79 ? 0.041 3.778 -14.620 1.00 50.75 79 PHE A O 1
ATOM 674 N N . THR A 1 80 ? -1.563 4.550 -15.972 1.00 49.41 80 THR A N 1
ATOM 675 C CA . THR A 1 80 ? -2.632 3.618 -15.601 1.00 49.41 80 THR A CA 1
ATOM 676 C C . THR A 1 80 ? -2.530 2.214 -16.202 1.00 49.41 80 THR A C 1
ATOM 678 O O . THR A 1 80 ? -3.024 1.283 -15.573 1.00 49.41 80 THR A O 1
ATOM 681 N N . THR A 1 81 ? -1.896 2.016 -17.365 1.00 50.09 81 THR A N 1
ATOM 682 C CA . THR A 1 81 ? -1.752 0.681 -17.989 1.00 50.09 81 THR A CA 1
ATOM 683 C C . THR A 1 81 ? -0.692 -0.185 -17.305 1.00 50.09 81 THR A C 1
ATOM 685 O O . THR A 1 81 ? -0.671 -1.394 -17.511 1.00 50.09 81 THR A O 1
ATOM 688 N N . TRP A 1 82 ? 0.160 0.413 -16.467 1.00 60.31 82 TRP A N 1
ATOM 689 C CA . TRP A 1 82 ? 1.362 -0.231 -15.926 1.00 60.31 82 TRP A CA 1
ATOM 690 C C . TRP A 1 82 ? 1.314 -0.524 -14.417 1.00 60.31 82 TRP A C 1
ATOM 692 O O . TRP A 1 82 ? 2.272 -1.027 -13.832 1.00 60.31 82 TRP A O 1
ATOM 702 N N . LEU A 1 83 ? 0.200 -0.215 -13.753 1.00 71.31 83 LEU A N 1
ATOM 703 C CA . LEU A 1 83 ? 0.034 -0.421 -12.314 1.00 71.31 83 LEU A CA 1
ATOM 704 C C . LEU A 1 83 ? -0.188 -1.908 -11.995 1.00 71.31 83 LEU A C 1
ATOM 706 O O . LEU A 1 83 ? -1.312 -2.369 -11.807 1.00 71.31 83 LEU A O 1
ATOM 710 N N . HIS A 1 84 ? 0.909 -2.665 -11.934 1.00 83.31 84 HIS A N 1
ATOM 711 C CA . HIS A 1 84 ? 0.889 -4.073 -11.548 1.00 83.31 84 HIS A CA 1
ATOM 712 C C . HIS A 1 84 ? 0.320 -4.228 -10.119 1.00 83.31 84 HIS A C 1
ATOM 714 O O . HIS A 1 84 ? 0.740 -3.481 -9.225 1.00 83.31 84 HIS A O 1
ATOM 720 N N . PRO A 1 85 ? -0.567 -5.209 -9.851 1.00 89.62 85 PRO A N 1
ATOM 721 C CA . PRO A 1 85 ? -1.187 -5.399 -8.532 1.00 89.62 85 PRO A CA 1
ATOM 722 C C . PRO A 1 85 ? -0.156 -5.469 -7.393 1.00 89.62 85 PRO A C 1
ATOM 724 O O . PRO A 1 85 ? -0.247 -4.740 -6.406 1.00 89.62 85 PRO A O 1
ATOM 727 N N . ALA A 1 86 ? 0.923 -6.232 -7.597 1.00 88.94 86 ALA A N 1
ATOM 728 C CA . ALA A 1 86 ? 2.033 -6.308 -6.650 1.00 88.94 86 ALA A CA 1
ATOM 729 C C . ALA A 1 86 ? 2.699 -4.956 -6.316 1.00 88.94 86 ALA A C 1
ATOM 731 O O . ALA A 1 86 ? 3.092 -4.745 -5.169 1.00 88.94 86 ALA A O 1
ATOM 732 N N . ALA A 1 87 ? 2.830 -4.039 -7.282 1.00 88.75 87 ALA A N 1
ATOM 733 C CA . ALA A 1 87 ? 3.416 -2.719 -7.042 1.00 88.75 87 ALA A CA 1
ATOM 734 C C . ALA A 1 87 ? 2.492 -1.859 -6.169 1.00 88.75 87 ALA A C 1
ATOM 736 O O . ALA A 1 87 ? 2.950 -1.242 -5.207 1.00 88.75 87 ALA A O 1
ATOM 737 N N . ILE A 1 88 ? 1.184 -1.893 -6.450 1.00 91.56 88 ILE A N 1
ATOM 738 C CA . ILE A 1 88 ? 0.161 -1.242 -5.623 1.00 91.56 88 ILE A CA 1
ATOM 739 C C . ILE A 1 88 ? 0.201 -1.786 -4.197 1.00 91.56 88 ILE A C 1
ATOM 741 O O . ILE A 1 88 ? 0.272 -1.009 -3.247 1.00 91.56 88 ILE A O 1
ATOM 745 N N . CYS A 1 89 ? 0.182 -3.111 -4.047 1.00 92.88 89 CYS A N 1
ATOM 746 C CA . CYS A 1 89 ? 0.151 -3.762 -2.744 1.00 92.88 89 CYS A CA 1
ATOM 747 C C . CYS A 1 89 ? 1.372 -3.384 -1.896 1.00 92.88 89 CYS A C 1
ATOM 749 O O . CYS A 1 89 ? 1.224 -2.941 -0.757 1.00 92.88 89 CYS A O 1
ATOM 751 N N . ARG A 1 90 ? 2.579 -3.475 -2.471 1.00 91.94 90 ARG A N 1
ATOM 752 C CA . ARG A 1 90 ? 3.823 -3.095 -1.783 1.00 91.94 90 ARG A CA 1
ATOM 753 C C . ARG A 1 90 ? 3.823 -1.626 -1.382 1.00 91.94 90 ARG A C 1
ATOM 755 O O . ARG A 1 90 ? 4.106 -1.315 -0.230 1.00 91.94 90 ARG A O 1
ATOM 762 N N . ALA A 1 91 ? 3.472 -0.730 -2.304 1.00 92.69 91 ALA A N 1
ATOM 763 C CA . ALA A 1 91 ? 3.439 0.698 -2.015 1.00 92.69 91 ALA A CA 1
ATOM 764 C C . ALA A 1 91 ? 2.428 1.030 -0.909 1.00 92.69 91 ALA A C 1
ATOM 766 O O . ALA A 1 91 ? 2.725 1.846 -0.037 1.00 92.69 91 ALA A O 1
ATOM 767 N N . ALA A 1 92 ? 1.248 0.401 -0.923 1.00 93.94 92 ALA A N 1
ATOM 768 C CA . ALA A 1 92 ? 0.201 0.639 0.066 1.00 93.94 92 ALA A CA 1
ATOM 769 C C . ALA A 1 92 ? 0.639 0.187 1.465 1.00 93.94 92 ALA A C 1
ATOM 771 O O . ALA A 1 92 ? 0.546 0.966 2.413 1.00 93.94 92 ALA A O 1
ATOM 772 N N . VAL A 1 93 ? 1.187 -1.027 1.578 1.00 94.69 93 VAL A N 1
ATOM 773 C CA . VAL A 1 93 ? 1.717 -1.555 2.844 1.00 94.69 93 VAL A CA 1
ATOM 774 C C . VAL A 1 93 ? 2.848 -0.664 3.360 1.00 94.69 93 VAL A C 1
ATOM 776 O O . VAL A 1 93 ? 2.745 -0.128 4.460 1.00 94.69 93 VAL A O 1
ATOM 779 N N . SER A 1 94 ? 3.864 -0.370 2.544 1.00 94.12 94 SER A N 1
ATOM 780 C CA . SER A 1 94 ? 4.990 0.484 2.955 1.00 94.12 94 SER A CA 1
ATOM 781 C C . SER A 1 94 ? 4.588 1.926 3.292 1.00 94.12 94 SER A C 1
ATOM 783 O O . SER A 1 94 ? 5.235 2.595 4.104 1.00 94.12 94 SER A O 1
ATOM 785 N N . ALA A 1 95 ? 3.513 2.447 2.698 1.00 93.81 95 ALA A N 1
ATOM 786 C CA . ALA A 1 95 ? 2.969 3.750 3.072 1.00 93.81 95 ALA A CA 1
ATOM 787 C C . ALA A 1 95 ? 2.263 3.733 4.439 1.00 93.81 95 ALA A C 1
ATOM 789 O O . ALA A 1 95 ? 2.153 4.779 5.091 1.00 93.81 95 ALA A O 1
ATOM 790 N N . CYS A 1 96 ? 1.773 2.568 4.863 1.00 92.00 96 CYS A N 1
ATOM 791 C CA . CYS A 1 96 ? 1.059 2.367 6.115 1.00 92.00 96 CYS A CA 1
ATOM 792 C C . CYS A 1 96 ? 1.934 1.865 7.270 1.00 92.00 96 CYS A C 1
ATOM 794 O O . CYS A 1 96 ? 1.529 2.127 8.409 1.00 92.00 96 CYS A O 1
ATOM 796 N N . GLU A 1 97 ? 3.095 1.266 6.974 1.00 86.12 97 GLU A N 1
ATOM 797 C CA . GLU A 1 97 ? 4.162 0.921 7.924 1.00 86.12 97 GLU A CA 1
ATOM 798 C C . GLU A 1 97 ? 4.491 2.107 8.848 1.00 86.12 97 GLU A C 1
ATOM 800 O O . GLU A 1 97 ? 4.526 3.263 8.406 1.00 86.12 97 GLU A O 1
ATOM 805 N N . LYS A 1 98 ? 4.667 1.798 10.140 1.00 64.44 98 LYS A N 1
ATOM 806 C CA . LYS A 1 98 ? 4.879 2.764 11.229 1.00 64.44 98 LYS A CA 1
ATOM 807 C C . LYS A 1 98 ? 6.179 3.545 11.078 1.00 64.44 98 LYS A C 1
ATOM 809 O O . LYS A 1 98 ? 7.212 2.915 10.774 1.00 64.44 98 LYS A O 1
#

Organism: NCBI:txid412755